Protein AF-A0A2N5K942-F1 (afdb_monomer_lite)

Foldseek 3Di:
DDWAQDQAKDWWKKFKAFPNHTDDIGIDIDGHGDDDDDDDDDDQPTQKIK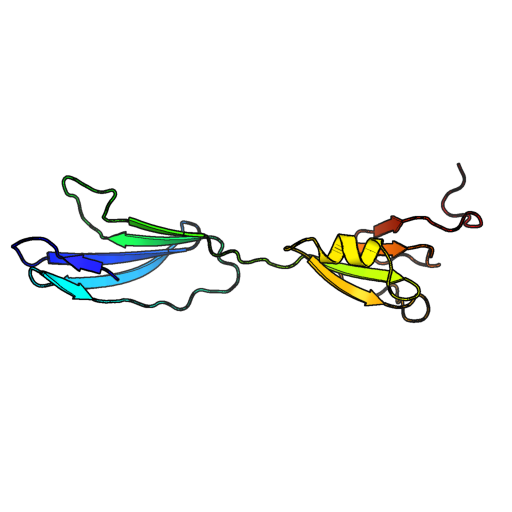IAIDDDDPCRVSRIDMDGDPSLPAFEEEEEDDDDDPVQVVQVVDPNHDYDYHYPVRDDLQDDGQEYEYECDDDPDHHPHHYHYHPHDPPDPVDDD

Radius of gyration: 25.94 Å; chains: 1; bounding box: 60×25×66 Å

Sequence (145 aa):
RVANLGTTPIARTLQLDLDGTRAATEPMRLAPGAEAEWSWPIPGGTNRAEAVLSGSDLQPTDDRAAVVLSNTARTQVVLVANGATPVERALRAQRGFAVELVSPADYQPSVTADLVVFHNYVPAQLPAAPVLLVAPPSDQTMFEV

pLDDT: mean 91.37, std 9.24, range [50.53, 98.12]

Structure (mmCIF, N/CA/C/O backbone):
data_AF-A0A2N5K942-F1
#
_entry.id   AF-A0A2N5K942-F1
#
loop_
_atom_site.group_PDB
_atom_site.id
_atom_site.type_symbol
_atom_site.label_atom_id
_atom_site.label_alt_id
_atom_site.label_comp_id
_atom_site.label_asym_id
_atom_site.label_entity_id
_atom_site.label_seq_id
_atom_site.pdbx_PDB_ins_code
_atom_site.Cartn_x
_atom_site.Cartn_y
_atom_site.Cartn_z
_atom_site.occupancy
_atom_site.B_iso_or_equiv
_atom_site.auth_seq_id
_atom_site.auth_comp_id
_atom_site.auth_asym_id
_atom_site.auth_atom_id
_atom_site.pdbx_PDB_model_num
ATOM 1 N N . ARG A 1 1 ? -14.928 -4.967 18.043 1.00 91.25 1 ARG A N 1
ATOM 2 C CA . ARG A 1 1 ? -15.835 -5.475 19.101 1.00 91.25 1 ARG A CA 1
ATOM 3 C C . ARG A 1 1 ? -15.384 -4.939 20.452 1.00 91.25 1 ARG A C 1
ATOM 5 O O . ARG A 1 1 ? -14.186 -4.939 20.696 1.00 91.25 1 ARG A O 1
ATOM 12 N N . VAL A 1 2 ? -16.317 -4.498 21.294 1.00 94.06 2 VAL A N 1
ATOM 13 C CA . VAL A 1 2 ? -16.085 -4.083 22.688 1.00 94.06 2 VAL A CA 1
ATOM 14 C C . VAL A 1 2 ? -17.039 -4.874 23.580 1.00 94.06 2 VAL A C 1
ATOM 16 O O . VAL A 1 2 ? -18.185 -5.097 23.189 1.00 94.06 2 VAL A O 1
ATOM 19 N N . ALA A 1 3 ? -16.576 -5.304 24.752 1.00 95.00 3 ALA A N 1
ATOM 20 C CA . ALA A 1 3 ? -17.371 -6.070 25.706 1.00 95.00 3 ALA A CA 1
ATOM 21 C C . ALA A 1 3 ? -17.267 -5.464 27.110 1.00 95.00 3 ALA A C 1
ATOM 23 O O . ALA A 1 3 ? -16.178 -5.110 27.554 1.00 95.00 3 ALA A O 1
ATOM 24 N N . ASN A 1 4 ? -18.395 -5.374 27.817 1.00 94.69 4 ASN A N 1
ATOM 25 C CA . ASN A 1 4 ? -18.428 -5.018 29.231 1.00 94.69 4 ASN A CA 1
ATOM 26 C C . ASN A 1 4 ? -18.439 -6.297 30.074 1.00 94.69 4 ASN A C 1
ATOM 28 O O . ASN A 1 4 ? -19.490 -6.898 30.282 1.00 94.69 4 ASN A O 1
ATOM 32 N N . LEU A 1 5 ? -17.276 -6.701 30.581 1.00 92.88 5 LEU A N 1
ATOM 33 C CA . LEU A 1 5 ? -17.135 -7.894 31.426 1.00 92.88 5 LEU A CA 1
ATOM 34 C C . LEU A 1 5 ? -17.391 -7.615 32.921 1.00 92.88 5 LEU A C 1
ATOM 36 O O . LEU A 1 5 ? -17.221 -8.502 33.755 1.00 92.88 5 LEU A O 1
ATOM 40 N N . GLY A 1 6 ? -17.780 -6.385 33.269 1.00 91.25 6 GLY A N 1
ATOM 41 C CA . GLY A 1 6 ? -18.083 -5.977 34.635 1.00 91.25 6 GLY A CA 1
ATOM 42 C C . GLY A 1 6 ? -19.504 -6.3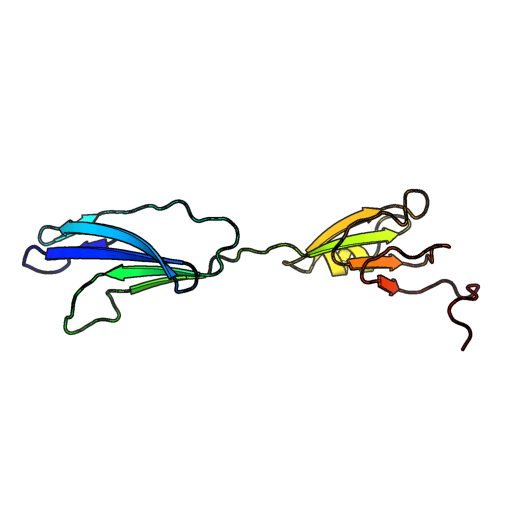25 35.083 1.00 91.25 6 GLY A C 1
ATOM 43 O O . GLY A 1 6 ? -20.330 -6.842 34.331 1.00 91.25 6 GLY A O 1
ATOM 44 N N . THR A 1 7 ? -19.803 -5.989 36.339 1.00 95.69 7 THR A N 1
ATOM 45 C CA . THR A 1 7 ? -21.117 -6.203 36.971 1.00 95.69 7 THR A CA 1
ATOM 46 C C . THR A 1 7 ? -22.019 -4.967 36.942 1.00 95.69 7 THR A C 1
ATOM 48 O O . THR A 1 7 ? -23.176 -5.042 37.354 1.00 95.69 7 THR A O 1
ATOM 51 N N . THR A 1 8 ? -21.525 -3.829 36.447 1.00 95.25 8 THR A N 1
ATOM 52 C CA . THR A 1 8 ? -22.265 -2.562 36.359 1.00 95.25 8 THR A CA 1
ATOM 53 C C . THR A 1 8 ? -22.334 -2.049 34.915 1.00 95.25 8 THR A C 1
ATOM 55 O O . THR A 1 8 ? -21.463 -2.365 34.100 1.00 95.25 8 THR A O 1
ATOM 58 N N . PRO A 1 9 ? -23.385 -1.290 34.545 1.00 95.25 9 PRO A N 1
ATOM 59 C CA . PRO A 1 9 ? -23.462 -0.676 33.226 1.00 95.25 9 PRO A CA 1
ATOM 60 C C . PRO A 1 9 ? -22.339 0.343 33.021 1.00 95.25 9 PRO A C 1
ATOM 62 O O . PRO A 1 9 ? -22.017 1.108 33.932 1.00 95.25 9 PRO A O 1
ATOM 65 N N . ILE A 1 10 ? -21.814 0.416 31.800 1.00 93.94 10 ILE A N 1
ATOM 66 C CA . ILE A 1 10 ? -20.829 1.428 31.412 1.00 93.94 10 ILE A CA 1
ATOM 67 C C . ILE A 1 10 ? -21.423 2.408 30.403 1.00 93.94 10 ILE A C 1
ATOM 69 O O . ILE A 1 10 ? -22.199 2.035 29.523 1.00 93.94 10 ILE A O 1
ATOM 73 N N . ALA A 1 11 ? -21.029 3.673 30.530 1.00 95.19 11 ALA A N 1
ATOM 74 C CA . ALA A 1 11 ? -21.224 4.714 29.529 1.00 95.19 11 ALA A CA 1
ATOM 75 C C . ALA A 1 11 ? -19.858 5.334 29.239 1.00 95.19 11 ALA A C 1
ATOM 77 O O . ALA A 1 11 ? -19.193 5.824 30.160 1.00 95.19 11 ALA A O 1
ATOM 78 N N . ARG A 1 12 ? -19.416 5.229 27.987 1.00 94.50 12 ARG A N 1
ATOM 79 C CA . ARG A 1 12 ? -18.064 5.570 27.531 1.00 94.50 12 ARG A CA 1
ATOM 80 C C . ARG A 1 12 ? -18.132 6.147 26.124 1.00 94.50 12 ARG A C 1
ATOM 82 O O . ARG A 1 12 ? -19.169 6.079 25.472 1.00 94.50 12 ARG A O 1
ATOM 89 N N . THR A 1 13 ? -17.022 6.682 25.655 1.00 96.44 13 THR A N 1
ATOM 90 C CA . THR A 1 13 ? -16.858 7.153 24.288 1.00 96.44 13 THR A CA 1
ATOM 91 C C . THR A 1 13 ? -15.804 6.299 23.604 1.00 96.44 13 THR A C 1
ATOM 93 O O . THR A 1 13 ? -14.684 6.197 24.099 1.00 96.44 13 THR A O 1
ATOM 96 N N . LEU A 1 14 ? -16.160 5.701 22.471 1.00 96.94 14 LEU A N 1
ATOM 97 C CA . LEU A 1 14 ? -15.232 5.030 21.574 1.00 96.94 14 LEU A CA 1
ATOM 98 C C . LEU A 1 14 ? -14.586 6.057 20.657 1.00 96.94 14 LEU A C 1
ATOM 100 O O . LEU A 1 14 ? -15.265 6.920 20.104 1.00 96.94 14 LEU A O 1
ATOM 104 N N . GLN A 1 15 ? -13.280 5.975 20.497 1.00 97.31 15 GLN A N 1
ATOM 105 C CA . GLN A 1 15 ? -12.493 6.916 19.719 1.00 97.31 15 GLN A CA 1
ATOM 106 C C . GLN A 1 15 ? -11.674 6.135 18.699 1.00 97.31 15 GLN A C 1
ATOM 108 O O . GLN A 1 15 ? -11.028 5.163 19.071 1.00 97.31 15 GLN A O 1
ATOM 113 N N . LEU A 1 16 ? -11.711 6.540 17.430 1.00 97.38 16 LEU A N 1
ATOM 114 C CA . LEU A 1 16 ? -10.867 5.975 16.378 1.00 97.38 16 LEU A CA 1
ATOM 115 C C . LEU A 1 16 ? -9.768 6.976 16.037 1.00 97.38 16 LEU A C 1
ATOM 117 O O . LEU A 1 16 ? -10.070 8.079 15.577 1.00 97.38 16 LEU A O 1
ATOM 121 N N . ASP A 1 17 ? -8.521 6.564 16.207 1.00 97.19 17 ASP A N 1
ATOM 122 C CA . ASP A 1 17 ? -7.334 7.295 15.788 1.00 97.19 17 ASP A CA 1
ATOM 123 C C . ASP A 1 17 ? -6.728 6.618 14.549 1.00 97.19 17 ASP A C 1
ATOM 125 O O . ASP A 1 17 ? -6.443 5.419 14.554 1.00 97.19 17 ASP A O 1
ATOM 129 N N . LEU A 1 18 ? -6.520 7.386 13.478 1.00 96.00 18 LEU A N 1
ATOM 130 C CA . LEU A 1 18 ? -5.840 6.958 12.254 1.00 96.00 18 LEU A CA 1
ATOM 131 C C . LEU A 1 18 ? -4.504 7.687 12.165 1.00 96.00 18 LEU A C 1
ATOM 133 O O . LEU A 1 18 ? -4.466 8.915 12.218 1.00 96.00 18 LEU A O 1
ATOM 137 N N . ASP A 1 19 ? -3.408 6.933 12.099 1.00 94.31 19 ASP A N 1
ATOM 138 C CA . ASP A 1 19 ? -2.037 7.462 12.099 1.00 94.31 19 ASP A CA 1
ATOM 139 C C . ASP A 1 19 ? -1.783 8.494 13.224 1.00 94.31 19 ASP A C 1
ATOM 141 O O . ASP A 1 19 ? -1.069 9.480 13.060 1.00 94.31 19 ASP A O 1
ATOM 145 N N . GLY A 1 20 ? -2.399 8.267 14.392 1.00 94.44 20 GLY A N 1
ATOM 146 C CA . GLY A 1 20 ? -2.285 9.128 15.575 1.00 94.44 20 GLY A CA 1
ATOM 147 C C . GLY A 1 20 ? -3.215 10.347 15.592 1.00 94.44 20 GLY A C 1
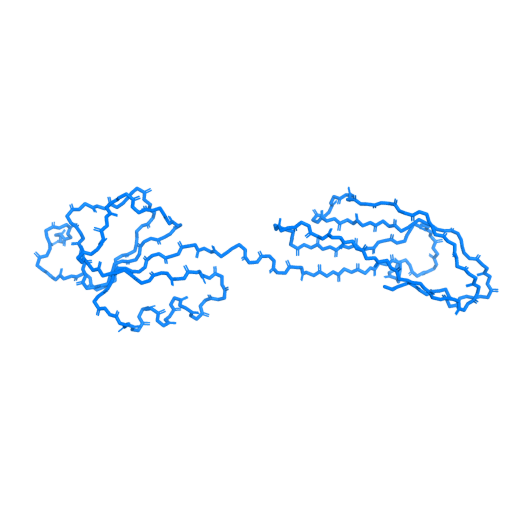ATOM 148 O O . GLY A 1 20 ? -3.181 11.111 16.553 1.00 94.44 20 GLY A O 1
ATOM 149 N N . THR A 1 21 ? -4.058 10.530 14.572 1.00 95.69 21 THR A N 1
ATOM 150 C CA . THR A 1 21 ? -5.037 11.625 14.496 1.00 95.69 21 THR A CA 1
ATOM 151 C C . THR A 1 21 ? -6.453 11.114 14.732 1.00 95.69 21 THR A C 1
ATOM 153 O O . THR A 1 21 ? -6.870 10.126 14.129 1.00 95.69 21 THR A O 1
ATOM 156 N N . ARG A 1 22 ? -7.230 11.824 15.559 1.00 96.69 22 ARG A N 1
ATOM 157 C CA . ARG A 1 22 ? -8.634 11.491 15.829 1.00 96.69 22 ARG A CA 1
ATOM 158 C C . ARG A 1 22 ? -9.482 11.587 14.563 1.00 96.69 22 ARG A C 1
ATOM 160 O O . ARG A 1 22 ? -9.713 12.682 14.060 1.00 96.69 22 ARG A O 1
ATOM 167 N N . ALA A 1 23 ? -9.995 10.451 14.102 1.00 96.62 23 ALA A N 1
ATOM 168 C CA . ALA A 1 23 ? -10.849 10.350 12.922 1.00 96.62 23 ALA A CA 1
ATOM 169 C C . ALA A 1 23 ? -12.339 10.226 13.267 1.00 96.62 23 ALA A C 1
ATOM 171 O O . ALA A 1 23 ? -13.175 10.795 12.569 1.00 96.62 23 ALA A O 1
ATOM 172 N N . ALA A 1 24 ? -12.687 9.509 14.343 1.00 96.56 24 ALA A N 1
ATOM 173 C CA . ALA A 1 24 ? -14.079 9.347 14.771 1.00 96.56 24 ALA A CA 1
ATOM 174 C C . ALA A 1 24 ? -14.225 9.305 16.295 1.00 96.56 24 ALA A C 1
ATOM 176 O O . ALA A 1 24 ? -13.281 9.020 17.035 1.00 96.56 24 ALA A O 1
ATOM 177 N N . THR A 1 25 ? -15.419 9.631 16.787 1.00 97.19 25 THR A N 1
ATOM 178 C CA . THR A 1 25 ? -15.762 9.617 18.214 1.00 97.19 25 THR A CA 1
ATOM 179 C C . THR A 1 25 ? -17.238 9.278 18.365 1.00 97.19 25 THR A C 1
ATOM 181 O O . THR A 1 25 ? -18.087 10.002 17.854 1.00 97.19 25 THR A O 1
ATOM 184 N N . GLU A 1 26 ? -17.544 8.197 19.077 1.00 96.69 26 GLU A N 1
ATOM 185 C CA . GLU A 1 26 ? -18.901 7.675 19.222 1.00 96.69 26 GLU A CA 1
ATOM 186 C C . GLU A 1 26 ? -19.239 7.377 20.687 1.00 96.69 26 GLU A C 1
ATOM 188 O O . GLU A 1 26 ? -18.526 6.614 21.343 1.00 96.69 26 GLU A O 1
ATOM 193 N N . PRO A 1 27 ? -20.320 7.953 21.241 1.00 96.25 27 PRO A N 1
ATOM 194 C CA . PRO A 1 27 ? -20.784 7.585 22.569 1.00 96.25 27 PRO A CA 1
ATOM 195 C C . PRO A 1 27 ? -21.382 6.174 22.555 1.00 96.25 27 PRO A C 1
ATOM 197 O O . PRO A 1 27 ? -22.136 5.809 21.656 1.00 96.25 27 PRO A O 1
ATOM 200 N N . MET A 1 28 ? -21.108 5.399 23.599 1.00 95.00 28 MET A N 1
ATOM 201 C CA . MET A 1 28 ? -21.634 4.052 23.784 1.00 95.00 28 MET A CA 1
ATOM 202 C C . MET A 1 28 ? -22.179 3.839 25.195 1.00 95.00 28 MET A C 1
ATOM 204 O O . MET A 1 28 ? -21.740 4.462 26.169 1.00 95.00 28 MET A O 1
ATOM 208 N N . ARG A 1 29 ? -23.114 2.896 25.312 1.00 96.25 29 ARG A N 1
ATOM 209 C CA . ARG A 1 29 ? -23.544 2.327 26.589 1.00 96.25 29 ARG A CA 1
ATOM 210 C C . ARG A 1 29 ? -23.647 0.817 26.460 1.00 96.25 29 ARG A C 1
ATOM 212 O O . ARG A 1 29 ? -24.251 0.340 25.506 1.00 96.25 29 ARG A O 1
ATOM 219 N N . LEU A 1 30 ? -23.101 0.089 27.429 1.00 96.69 30 LEU A N 1
ATOM 220 C CA . LEU A 1 30 ? -23.184 -1.369 27.490 1.00 96.69 30 LEU A CA 1
ATOM 221 C C . LEU A 1 30 ? -23.676 -1.807 28.868 1.00 96.69 30 LEU A C 1
ATOM 223 O O . LEU A 1 30 ? -23.161 -1.368 29.899 1.00 96.69 30 LEU A O 1
ATOM 227 N N . ALA A 1 31 ? -24.676 -2.685 28.878 1.00 98.06 31 ALA A N 1
ATOM 228 C CA . ALA A 1 31 ? -25.111 -3.376 30.086 1.00 98.06 31 ALA A CA 1
ATOM 229 C C . ALA A 1 31 ? -24.002 -4.323 30.603 1.00 98.06 31 ALA A C 1
ATOM 231 O O . ALA A 1 31 ? -23.081 -4.643 29.845 1.00 98.06 31 ALA A O 1
ATOM 232 N N . PRO A 1 32 ? -24.062 -4.773 31.869 1.00 97.12 32 PRO A N 1
ATOM 233 C CA . PRO A 1 32 ? -23.176 -5.823 32.374 1.00 97.12 32 PRO A CA 1
ATOM 234 C C . PRO A 1 32 ? -23.237 -7.073 31.488 1.00 97.12 32 PRO A C 1
ATOM 236 O O . PRO A 1 32 ? -24.329 -7.516 31.131 1.00 97.12 32 PRO A O 1
ATOM 239 N N . GLY A 1 33 ? -22.085 -7.634 31.124 1.00 96.88 33 GLY A N 1
ATOM 240 C CA . GLY A 1 33 ? -21.974 -8.832 30.285 1.00 96.88 33 GLY A CA 1
ATOM 241 C C . GLY A 1 33 ? -22.309 -8.637 28.800 1.00 96.88 33 GLY A C 1
ATOM 242 O O . GLY A 1 33 ? -22.274 -9.608 28.049 1.00 96.88 33 GLY A O 1
ATOM 243 N N . ALA A 1 34 ? -22.647 -7.421 28.361 1.00 97.81 34 ALA A N 1
ATOM 244 C CA . ALA A 1 34 ? -23.005 -7.154 26.971 1.00 97.81 34 ALA A CA 1
ATOM 245 C C . ALA A 1 34 ? -21.776 -6.895 26.087 1.00 97.81 34 ALA A C 1
ATOM 247 O O . ALA A 1 34 ? -20.769 -6.339 26.532 1.00 97.81 34 ALA A O 1
ATOM 248 N N . GLU A 1 35 ? -21.907 -7.215 24.801 1.00 97.31 35 GLU A N 1
ATOM 249 C CA . GLU A 1 35 ? -20.941 -6.883 23.756 1.00 97.31 35 GLU A CA 1
ATOM 250 C C . GLU A 1 35 ? -21.610 -6.149 22.592 1.00 97.31 35 GLU A C 1
ATOM 252 O O . GLU A 1 35 ? -22.802 -6.315 22.332 1.00 97.31 35 GLU A O 1
ATOM 257 N N . ALA A 1 36 ? -20.833 -5.322 21.897 1.00 96.38 36 ALA A N 1
ATOM 258 C CA . ALA A 1 36 ? -21.259 -4.648 20.678 1.00 96.38 36 ALA A CA 1
ATOM 259 C C . ALA A 1 36 ? -20.087 -4.449 19.709 1.00 96.38 36 ALA A C 1
ATOM 261 O O . ALA A 1 36 ? -18.904 -4.549 20.068 1.00 96.38 36 ALA A O 1
ATOM 262 N N . GLU A 1 37 ? -20.418 -4.164 18.454 1.00 96.19 37 GLU A N 1
ATOM 263 C CA . GLU A 1 37 ? -19.456 -3.966 17.380 1.00 96.19 37 GLU A CA 1
ATOM 264 C C . GLU A 1 37 ? -19.648 -2.615 16.694 1.00 96.19 37 GLU A C 1
ATOM 266 O O . GLU A 1 37 ? -20.765 -2.141 16.513 1.00 96.19 37 GLU A O 1
ATOM 271 N N . TRP A 1 38 ? -18.516 -2.024 16.319 1.00 95.19 38 TRP A N 1
ATOM 272 C CA . TRP A 1 38 ? -18.411 -0.798 15.546 1.00 95.19 38 TRP A CA 1
ATOM 273 C C . TRP A 1 38 ? -17.551 -1.079 14.325 1.00 95.19 38 TRP A C 1
ATOM 275 O O . TRP A 1 38 ? -16.564 -1.817 14.411 1.00 95.19 38 TRP A O 1
ATOM 285 N N . SER A 1 39 ? -17.919 -0.479 13.200 1.00 94.19 39 SER A N 1
ATOM 286 C CA . SER A 1 39 ? -17.188 -0.596 11.944 1.00 94.19 39 SER A CA 1
ATOM 287 C C . SER A 1 39 ? -17.049 0.782 11.319 1.00 94.19 39 SER A C 1
ATOM 289 O O . SER A 1 39 ? -18.038 1.494 11.161 1.00 94.19 39 SER A O 1
ATOM 291 N N . TRP A 1 40 ? -15.826 1.132 10.926 1.00 93.00 40 TRP A N 1
ATOM 292 C CA . TRP A 1 40 ? -15.540 2.377 10.222 1.00 93.00 40 TRP A CA 1
ATOM 293 C C . TRP A 1 40 ? -14.905 2.086 8.867 1.00 93.00 40 TRP A C 1
ATOM 295 O O . TRP A 1 40 ? -14.055 1.195 8.775 1.00 93.00 40 TRP A O 1
ATOM 305 N N . PRO A 1 41 ? -15.269 2.838 7.815 1.00 91.12 41 PRO A N 1
ATOM 306 C CA . PRO A 1 41 ? -14.483 2.844 6.596 1.00 91.12 41 PRO A CA 1
ATOM 307 C C . PRO A 1 41 ? -13.113 3.460 6.893 1.00 91.12 41 PRO A C 1
ATOM 309 O O . PRO A 1 41 ? -13.017 4.516 7.518 1.00 91.12 41 PRO A O 1
ATOM 312 N N . ILE A 1 42 ? -12.054 2.804 6.427 1.00 90.50 42 ILE A N 1
ATOM 313 C CA . ILE A 1 42 ? -10.688 3.296 6.581 1.00 90.50 42 ILE A CA 1
ATOM 314 C C . ILE A 1 42 ? -10.219 3.878 5.244 1.00 90.50 42 ILE A C 1
ATOM 316 O O . ILE A 1 42 ? -10.265 3.165 4.236 1.00 90.50 42 ILE A O 1
ATOM 320 N N . PRO A 1 43 ? -9.772 5.145 5.200 1.00 87.06 43 PRO A N 1
ATOM 321 C CA . PRO A 1 43 ? -9.183 5.721 4.000 1.00 87.06 43 PRO A CA 1
ATOM 322 C C . PRO A 1 43 ? -7.974 4.911 3.513 1.00 87.06 43 PRO A C 1
ATOM 324 O O . PRO A 1 43 ? -7.134 4.474 4.302 1.00 87.06 43 PRO A O 1
ATOM 327 N N . GLY A 1 44 ? -7.845 4.752 2.193 1.00 82.44 44 GLY A N 1
ATOM 328 C CA . GLY A 1 44 ? -6.580 4.307 1.605 1.00 82.44 44 GLY A CA 1
ATOM 329 C C . GLY A 1 44 ? -5.474 5.302 1.964 1.00 82.44 44 GLY A C 1
ATOM 330 O O . GLY A 1 44 ? -5.726 6.503 2.030 1.00 82.44 44 GLY A O 1
ATOM 331 N N . GLY A 1 45 ? -4.261 4.822 2.224 1.00 80.19 45 GLY A N 1
ATOM 332 C CA . GLY A 1 45 ? -3.188 5.665 2.775 1.00 80.19 45 GLY A CA 1
ATOM 333 C C . GLY A 1 45 ? -2.844 5.365 4.231 1.00 80.19 45 GLY A C 1
ATOM 334 O O . GLY A 1 45 ? -1.685 5.507 4.607 1.00 80.19 45 GLY A O 1
ATOM 335 N N . THR A 1 46 ? -3.821 4.933 5.035 1.00 88.69 46 THR A N 1
ATOM 336 C CA . THR A 1 46 ? -3.639 4.778 6.483 1.00 88.69 46 THR A CA 1
ATOM 337 C C . THR A 1 46 ? -2.717 3.613 6.828 1.00 88.69 46 THR A C 1
ATOM 339 O O . THR A 1 46 ? -2.933 2.494 6.366 1.00 88.69 46 THR A O 1
ATOM 342 N N . ASN A 1 47 ? -1.722 3.857 7.684 1.00 88.94 47 ASN A N 1
ATOM 343 C CA . ASN A 1 47 ? -0.747 2.841 8.095 1.00 88.94 47 ASN A CA 1
ATOM 344 C C . ASN A 1 47 ? -1.117 2.167 9.420 1.00 88.94 47 ASN A C 1
ATOM 346 O O . ASN A 1 47 ? -0.770 1.010 9.668 1.00 88.94 47 ASN A O 1
ATOM 350 N N . ARG A 1 48 ? -1.820 2.880 10.301 1.00 93.31 48 ARG A N 1
ATOM 351 C CA . ARG A 1 48 ? -2.229 2.380 11.613 1.00 93.31 48 ARG A CA 1
ATOM 352 C C . ARG A 1 48 ? -3.606 2.905 11.991 1.00 93.31 48 ARG A C 1
ATOM 354 O O . ARG A 1 48 ? -3.864 4.100 11.894 1.00 93.31 48 ARG A O 1
ATOM 361 N N . ALA A 1 49 ? -4.453 2.017 12.497 1.00 95.50 49 ALA A N 1
ATOM 362 C CA . ALA A 1 49 ? -5.710 2.374 13.146 1.00 95.50 49 ALA A CA 1
ATOM 363 C C . ALA A 1 49 ? -5.685 1.913 14.606 1.00 95.50 49 ALA A C 1
ATOM 365 O O . ALA A 1 49 ? -5.222 0.810 14.900 1.00 95.50 49 ALA A O 1
ATOM 366 N N . GLU A 1 50 ? -6.177 2.746 15.516 1.00 96.88 50 GLU A N 1
ATOM 367 C CA . GLU A 1 50 ? -6.321 2.442 16.941 1.00 96.88 50 GLU A CA 1
ATOM 368 C C . GLU A 1 50 ? -7.714 2.851 17.418 1.00 96.88 50 GLU A C 1
ATOM 370 O O . GLU A 1 50 ? -8.162 3.966 17.172 1.00 96.88 50 GLU A O 1
ATOM 375 N N . ALA A 1 51 ? -8.400 1.938 18.096 1.00 96.38 51 ALA A N 1
ATOM 376 C CA . ALA A 1 51 ? -9.620 2.215 18.831 1.00 96.38 51 ALA A CA 1
ATOM 377 C C . ALA A 1 51 ? -9.281 2.389 20.317 1.00 96.38 51 ALA A C 1
ATOM 379 O O . ALA A 1 51 ? -8.570 1.560 20.888 1.00 96.38 51 ALA A O 1
ATOM 380 N N . VAL A 1 52 ? -9.803 3.451 20.931 1.00 95.94 52 VAL A N 1
ATOM 381 C CA . VAL A 1 52 ? -9.574 3.812 22.335 1.00 95.94 52 VAL A CA 1
ATOM 382 C C . VAL A 1 52 ? -10.910 4.044 23.034 1.00 95.94 52 VAL A C 1
ATOM 384 O O . VAL A 1 52 ? -11.767 4.772 22.529 1.00 95.94 52 VAL A O 1
ATOM 387 N N . LEU A 1 53 ? -11.092 3.454 24.210 1.00 95.12 53 LEU A N 1
ATOM 388 C CA . LEU A 1 53 ? -12.190 3.773 25.114 1.00 95.12 53 LEU A CA 1
ATOM 389 C C . LEU A 1 53 ? -11.794 4.948 26.013 1.00 95.12 53 LEU A C 1
ATOM 391 O O . LEU A 1 53 ? -10.719 4.984 26.604 1.00 95.12 53 LEU A O 1
ATOM 395 N N . SER A 1 54 ? -12.665 5.950 26.116 1.00 91.88 54 SER A N 1
ATOM 396 C CA . SER A 1 54 ? -12.472 7.058 27.054 1.00 91.88 54 SER A CA 1
ATOM 397 C C . SER A 1 54 ? -12.629 6.574 28.491 1.00 91.88 54 SER A C 1
ATOM 399 O O . SER A 1 54 ? -13.574 5.845 28.754 1.00 91.88 54 SER A O 1
ATOM 401 N N . GLY A 1 55 ? -11.879 7.107 29.445 1.00 86.44 55 GLY A N 1
ATOM 402 C CA . GLY A 1 55 ? -12.078 6.803 30.861 1.00 86.44 55 GLY A CA 1
ATOM 403 C C . GLY A 1 55 ? -10.754 6.545 31.555 1.00 86.44 55 GLY A C 1
ATOM 404 O O . GLY A 1 55 ? -9.693 6.806 30.999 1.00 86.44 55 GLY A O 1
ATOM 405 N N . SER A 1 56 ? -10.838 6.089 32.797 1.00 80.50 56 SER A N 1
ATOM 406 C CA . SER A 1 56 ? -9.687 5.611 33.550 1.00 80.50 56 SER A CA 1
ATOM 407 C C . SER A 1 56 ? -10.169 4.523 34.489 1.00 80.50 56 SER A C 1
ATOM 409 O O . SER A 1 56 ? -11.137 4.724 35.228 1.00 80.50 56 SER A O 1
ATOM 411 N N . ASP A 1 57 ? -9.472 3.400 34.482 1.00 83.19 57 ASP A N 1
ATOM 412 C CA . ASP A 1 57 ? -9.631 2.340 35.462 1.00 83.19 57 ASP A CA 1
ATOM 413 C C . ASP A 1 57 ? -8.265 1.742 35.840 1.00 83.19 57 ASP A C 1
ATOM 415 O O . ASP A 1 57 ? -7.223 2.378 35.661 1.00 83.19 57 ASP A O 1
ATOM 419 N N . LEU A 1 58 ? -8.280 0.558 36.455 1.00 85.75 58 LEU A N 1
ATOM 420 C CA . LEU A 1 58 ? -7.078 -0.124 36.928 1.00 85.75 58 LEU A CA 1
ATOM 421 C C . LEU A 1 58 ? -6.272 -0.795 35.803 1.00 85.75 58 LEU A C 1
ATOM 423 O O . LEU A 1 58 ? -5.133 -1.189 36.054 1.00 85.75 58 LEU A O 1
ATOM 427 N N . GLN A 1 59 ? -6.831 -0.954 34.600 1.00 87.44 59 GLN A N 1
ATOM 428 C CA . GLN A 1 59 ? -6.220 -1.679 33.484 1.00 87.44 59 GLN A CA 1
ATOM 429 C C . GLN A 1 59 ? -6.319 -0.915 32.151 1.00 87.44 59 GLN A C 1
ATOM 431 O O . GLN A 1 59 ? -6.691 -1.503 31.149 1.00 87.44 59 GLN A O 1
ATOM 436 N N . PRO A 1 60 ? -5.812 0.327 32.049 1.00 86.88 60 PRO A N 1
ATOM 437 C CA . PRO A 1 60 ? -5.974 1.189 30.863 1.00 86.88 60 PRO A CA 1
ATOM 438 C C . PRO A 1 60 ? -5.402 0.632 29.539 1.00 86.88 60 PRO A C 1
ATOM 440 O O . PRO A 1 60 ? -5.530 1.257 28.485 1.00 86.88 60 PRO A O 1
ATOM 443 N N . THR A 1 61 ? -4.701 -0.502 29.578 1.00 88.75 61 THR A N 1
ATOM 444 C CA . THR A 1 61 ? -4.202 -1.211 28.396 1.00 88.75 61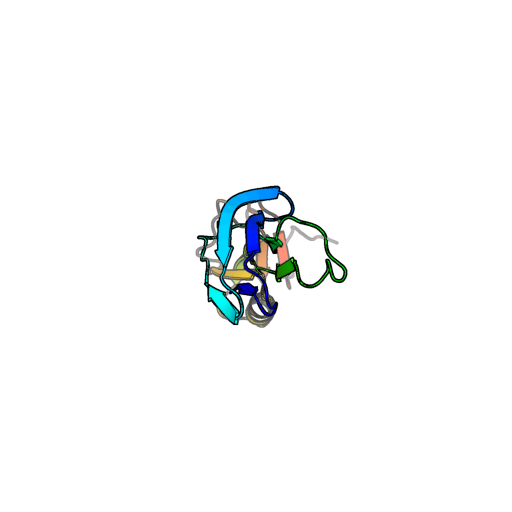 THR A CA 1
ATOM 445 C C . THR A 1 61 ? -5.308 -1.994 27.679 1.00 88.75 61 THR A C 1
ATOM 447 O O . THR A 1 61 ? -5.187 -2.206 26.475 1.00 88.75 61 THR A O 1
ATOM 450 N N . ASP A 1 62 ? -6.366 -2.430 28.376 1.00 90.38 62 ASP A N 1
ATOM 451 C CA . ASP A 1 62 ? -7.501 -3.137 27.758 1.00 90.38 62 ASP A CA 1
ATOM 452 C C . ASP A 1 62 ? -8.484 -2.188 27.042 1.00 90.38 62 ASP A C 1
ATOM 454 O O . ASP A 1 62 ? -9.189 -2.597 26.120 1.00 90.38 62 ASP A O 1
ATOM 458 N N . ASP A 1 63 ? -8.426 -0.898 27.371 1.00 93.44 63 ASP A N 1
ATOM 459 C CA . ASP A 1 63 ? -9.159 0.189 26.721 1.00 93.44 63 ASP A CA 1
ATOM 460 C C . ASP A 1 63 ? -8.639 0.533 25.313 1.00 93.44 63 ASP A C 1
ATOM 462 O O . ASP A 1 63 ? -9.135 1.466 24.674 1.00 93.44 63 ASP A O 1
ATOM 466 N N . ARG A 1 64 ? -7.622 -0.179 24.809 1.00 94.56 64 ARG A N 1
ATOM 467 C CA . ARG A 1 64 ? -6.959 0.116 23.532 1.00 94.56 64 ARG A CA 1
ATOM 468 C C . ARG A 1 64 ? -6.819 -1.117 22.653 1.00 94.56 64 ARG A C 1
ATOM 470 O O . ARG A 1 64 ? -6.341 -2.162 23.081 1.00 94.56 64 ARG A O 1
ATOM 477 N N . ALA A 1 65 ? -7.132 -0.961 21.371 1.00 95.06 65 ALA A N 1
ATOM 478 C CA . ALA A 1 65 ? -6.888 -1.976 20.352 1.00 95.06 65 ALA A CA 1
ATOM 479 C C . ALA A 1 65 ? -6.347 -1.324 19.079 1.00 95.06 65 ALA A C 1
ATOM 481 O O . ALA A 1 65 ? -6.970 -0.413 18.543 1.00 95.06 65 ALA A O 1
ATOM 482 N N . ALA A 1 66 ? -5.209 -1.797 18.567 1.00 94.12 66 ALA A N 1
ATOM 483 C CA . ALA A 1 66 ? -4.582 -1.238 17.372 1.00 94.12 66 ALA A CA 1
ATOM 484 C C . ALA A 1 66 ? -4.281 -2.303 16.316 1.00 94.12 66 ALA A C 1
ATOM 486 O O . ALA A 1 66 ? -3.979 -3.452 16.633 1.00 94.12 66 ALA A O 1
ATOM 487 N N . VAL A 1 67 ? -4.309 -1.886 15.052 1.00 92.94 67 VAL A N 1
ATOM 488 C CA . VAL A 1 67 ? -3.933 -2.694 13.893 1.00 92.94 67 VAL A CA 1
ATOM 489 C C . VAL A 1 67 ? -3.026 -1.886 12.971 1.00 92.94 67 VAL A C 1
ATOM 491 O O . VAL A 1 67 ? -3.252 -0.699 12.727 1.00 92.94 67 VAL A O 1
ATOM 494 N N . VAL A 1 68 ? -1.984 -2.538 12.453 1.00 90.62 68 VAL A N 1
ATOM 495 C CA . VAL A 1 68 ? -1.171 -1.993 11.363 1.00 90.62 68 VAL A CA 1
ATOM 496 C C . VAL A 1 68 ? -1.859 -2.358 10.060 1.00 90.62 68 VAL A C 1
ATOM 498 O O . VAL A 1 68 ? -1.962 -3.527 9.687 1.00 90.62 68 VAL A O 1
ATOM 501 N N . LEU A 1 69 ? -2.350 -1.337 9.380 1.00 85.06 69 LEU A N 1
ATOM 502 C CA . LEU A 1 69 ? -2.963 -1.443 8.076 1.00 85.06 69 LEU A CA 1
ATOM 503 C C . LEU A 1 69 ? -1.809 -1.305 7.099 1.00 85.06 69 LEU A C 1
ATOM 505 O O . LEU A 1 69 ? -1.267 -0.223 6.922 1.00 85.06 69 LEU A O 1
ATOM 509 N N . SER A 1 70 ? -1.335 -2.412 6.535 1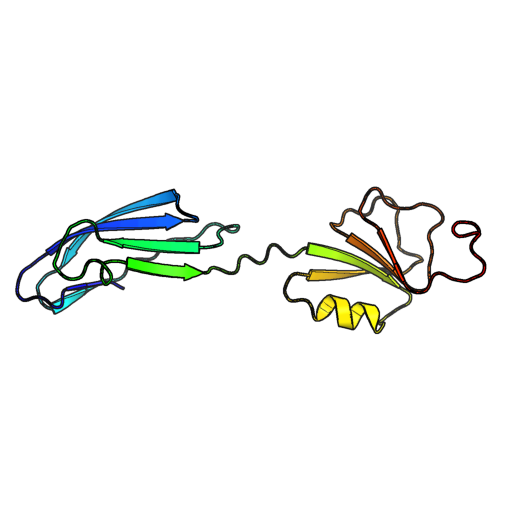.00 66.62 70 SER A N 1
ATOM 510 C CA . SER A 1 70 ? -0.287 -2.353 5.516 1.00 66.62 70 SER A CA 1
ATOM 511 C C . SER A 1 70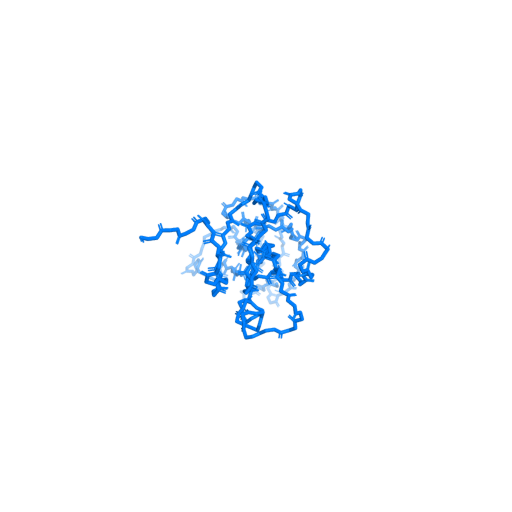 ? -0.852 -1.713 4.247 1.00 66.62 70 SER A C 1
ATOM 513 O O . SER A 1 70 ? -1.135 -2.409 3.273 1.00 66.62 70 SER A O 1
ATOM 515 N N . ASN A 1 71 ? -1.029 -0.392 4.244 1.00 60.34 71 ASN A N 1
ATOM 516 C CA . ASN A 1 71 ? -1.273 0.365 3.038 1.00 60.34 71 ASN A CA 1
ATOM 517 C C . ASN A 1 71 ? 0.034 0.374 2.249 1.00 60.34 71 ASN A C 1
ATOM 519 O O . ASN A 1 71 ? 0.881 1.253 2.368 1.00 60.34 71 ASN A O 1
ATOM 523 N N . THR A 1 72 ? 0.229 -0.687 1.477 1.00 58.34 72 THR A N 1
ATOM 524 C CA . THR A 1 72 ? 1.326 -0.785 0.526 1.00 58.34 72 THR A CA 1
ATOM 525 C C . THR A 1 72 ? 0.954 0.124 -0.634 1.00 58.34 72 THR A C 1
ATOM 527 O O . THR A 1 72 ? 0.436 -0.339 -1.648 1.00 58.34 72 THR A O 1
ATOM 530 N N . ALA A 1 73 ? 1.173 1.434 -0.483 1.00 61.56 73 ALA A N 1
ATOM 531 C CA . ALA A 1 73 ? 1.390 2.275 -1.649 1.00 61.56 73 ALA A CA 1
ATOM 532 C C . ALA A 1 73 ? 2.521 1.593 -2.422 1.00 61.56 73 ALA A C 1
ATOM 534 O O . ALA A 1 73 ? 3.655 1.521 -1.947 1.00 61.56 73 ALA A O 1
ATOM 535 N N . ARG A 1 74 ? 2.164 0.923 -3.520 1.00 78.75 74 ARG A N 1
ATOM 536 C CA . ARG A 1 74 ? 3.131 0.131 -4.265 1.00 78.75 74 ARG A CA 1
ATOM 537 C C . ARG A 1 74 ? 3.963 1.089 -5.093 1.00 78.75 74 ARG A C 1
ATOM 539 O O . ARG A 1 74 ? 3.389 1.839 -5.880 1.00 78.75 74 ARG A O 1
ATOM 546 N N . THR A 1 75 ? 5.279 1.029 -4.938 1.00 91.00 75 THR A N 1
ATOM 547 C CA . THR A 1 75 ? 6.224 1.696 -5.833 1.00 91.00 75 THR A CA 1
ATOM 548 C C . THR A 1 75 ? 5.964 1.196 -7.250 1.00 91.00 75 THR A C 1
ATOM 550 O O . THR A 1 75 ? 6.042 -0.012 -7.501 1.00 91.00 75 THR A O 1
ATOM 553 N N . GLN A 1 76 ? 5.608 2.105 -8.152 1.00 95.69 76 GLN A N 1
ATOM 554 C CA . GLN A 1 76 ? 5.395 1.799 -9.561 1.00 95.69 76 GLN A CA 1
ATOM 555 C C . GLN A 1 76 ? 6.755 1.639 -10.231 1.00 95.69 76 GLN A C 1
ATOM 557 O O . GLN A 1 76 ? 7.535 2.588 -10.312 1.00 95.69 76 GLN A O 1
ATOM 562 N N . VAL A 1 77 ? 7.050 0.426 -10.687 1.00 97.31 77 VAL A N 1
ATOM 563 C CA . VAL A 1 77 ? 8.313 0.081 -11.335 1.00 97.31 77 VAL A CA 1
ATOM 564 C C . VAL A 1 77 ? 8.031 -0.333 -12.768 1.00 97.31 77 VAL A C 1
ATOM 566 O O . VAL A 1 77 ? 7.336 -1.319 -13.004 1.00 97.31 77 VAL A O 1
ATOM 569 N N . VAL A 1 78 ? 8.624 0.374 -13.724 1.00 98.06 78 VAL A N 1
ATOM 570 C CA . VAL A 1 78 ? 8.625 -0.050 -15.126 1.00 98.06 78 VAL A CA 1
ATOM 571 C C . VAL A 1 78 ? 9.937 -0.762 -15.406 1.00 98.06 78 VAL A C 1
ATOM 573 O O . VAL A 1 78 ? 11.007 -0.173 -15.285 1.00 98.06 78 VAL A O 1
ATOM 576 N N . LEU A 1 79 ? 9.865 -2.038 -15.772 1.00 98.06 79 LEU A N 1
ATOM 577 C CA . LEU A 1 79 ? 11.000 -2.804 -16.266 1.00 98.06 79 LEU A CA 1
ATOM 578 C C . LEU A 1 79 ? 10.957 -2.828 -17.792 1.00 98.06 79 LEU A C 1
ATOM 580 O O . LEU A 1 79 ? 10.041 -3.397 -18.378 1.00 98.06 79 LEU A O 1
ATOM 584 N N . VAL A 1 80 ? 11.983 -2.274 -18.427 1.00 98.00 80 VAL A N 1
ATOM 585 C CA . VAL A 1 80 ? 12.186 -2.340 -19.872 1.00 98.00 80 VAL A CA 1
ATOM 586 C C . VAL A 1 80 ? 13.123 -3.502 -20.193 1.00 98.00 80 VAL A C 1
ATOM 588 O O . VAL A 1 80 ? 14.322 -3.447 -19.895 1.00 98.00 80 VAL A O 1
ATOM 591 N N . ALA A 1 81 ? 12.578 -4.574 -20.770 1.00 96.81 81 ALA A N 1
ATOM 592 C CA . ALA A 1 81 ? 13.332 -5.781 -21.104 1.00 96.81 81 ALA A CA 1
ATOM 593 C C . ALA A 1 81 ? 12.687 -6.588 -22.243 1.00 96.81 81 ALA A C 1
ATOM 595 O O . ALA A 1 81 ? 11.473 -6.569 -22.444 1.00 96.81 81 ALA A O 1
ATOM 596 N N . ASN A 1 82 ? 13.505 -7.354 -22.972 1.00 91.38 82 ASN A N 1
ATOM 597 C CA . ASN A 1 82 ? 13.032 -8.304 -23.983 1.00 91.38 82 ASN A CA 1
ATOM 598 C C . ASN A 1 82 ? 12.466 -9.570 -23.319 1.00 91.38 82 ASN A C 1
ATOM 600 O O . ASN A 1 82 ? 13.147 -10.589 -23.209 1.00 91.38 82 ASN A O 1
ATOM 604 N N . GLY A 1 83 ? 11.212 -9.496 -22.875 1.00 87.94 83 GLY A N 1
ATOM 605 C CA . GLY A 1 83 ? 10.504 -10.612 -22.250 1.00 87.94 83 GLY A CA 1
ATOM 606 C C . GLY A 1 83 ? 10.878 -10.831 -20.783 1.00 87.94 83 GLY A C 1
ATOM 607 O O . GLY A 1 83 ? 11.445 -9.955 -20.130 1.00 87.94 83 GLY A O 1
ATOM 608 N N . ALA A 1 84 ? 10.515 -12.001 -20.253 1.00 88.31 84 ALA A N 1
ATOM 609 C CA . ALA A 1 84 ? 10.645 -12.279 -18.829 1.00 88.31 84 ALA A CA 1
ATOM 610 C C . ALA A 1 84 ? 12.096 -12.527 -18.397 1.00 88.31 84 ALA A C 1
ATOM 612 O O . ALA A 1 84 ? 12.829 -13.278 -19.042 1.00 88.31 84 ALA A O 1
ATOM 613 N N . THR A 1 85 ? 12.514 -11.935 -17.273 1.00 93.00 85 THR A N 1
ATOM 614 C CA . THR A 1 85 ? 13.921 -11.964 -16.826 1.00 93.00 85 THR A CA 1
ATOM 615 C C . THR A 1 85 ? 14.080 -12.324 -15.343 1.00 93.00 85 THR A C 1
ATOM 617 O O . THR A 1 85 ? 13.139 -12.210 -14.551 1.00 93.00 85 THR A O 1
ATOM 620 N N . PRO A 1 86 ? 15.281 -12.744 -14.893 1.00 94.81 86 PRO A N 1
ATOM 621 C CA . PRO A 1 86 ? 15.579 -12.851 -13.465 1.00 94.81 86 PRO A CA 1
ATOM 622 C C . PRO A 1 86 ? 15.368 -11.538 -12.697 1.00 94.81 86 PRO A C 1
ATOM 624 O O . PRO A 1 86 ? 14.917 -11.587 -11.554 1.00 94.81 86 PRO A O 1
ATOM 627 N N . VAL A 1 87 ? 15.629 -10.388 -13.330 1.00 95.00 87 VAL A N 1
ATOM 628 C CA . VAL A 1 87 ? 15.398 -9.055 -12.748 1.00 95.00 87 VAL A CA 1
ATOM 629 C C . VAL A 1 87 ? 13.912 -8.831 -12.490 1.00 95.00 87 VAL A C 1
ATOM 631 O O . VAL A 1 87 ? 13.539 -8.440 -11.389 1.00 95.00 87 VAL A O 1
ATOM 634 N N . GLU A 1 88 ? 13.049 -9.164 -13.451 1.00 96.19 88 GLU A N 1
ATOM 635 C CA . GLU A 1 88 ? 11.595 -9.083 -13.276 1.00 96.19 88 GLU A CA 1
ATOM 636 C C . GLU A 1 88 ? 11.123 -9.908 -12.075 1.00 96.19 88 GLU A C 1
ATOM 638 O O . GLU A 1 88 ? 10.369 -9.417 -11.235 1.00 96.19 88 GLU A O 1
ATOM 643 N N . ARG A 1 89 ? 11.603 -11.154 -11.959 1.00 95.31 89 ARG A N 1
ATOM 644 C CA . ARG A 1 89 ? 11.266 -12.031 -10.828 1.00 95.31 89 ARG A CA 1
ATOM 645 C C . ARG A 1 89 ? 11.727 -11.440 -9.496 1.00 95.31 89 ARG A C 1
ATOM 647 O O . ARG A 1 89 ? 10.973 -11.487 -8.528 1.00 95.31 89 ARG A O 1
ATOM 654 N N . ALA A 1 90 ? 12.933 -10.873 -9.445 1.00 95.44 90 ALA A N 1
ATOM 655 C CA . ALA A 1 90 ? 13.467 -10.239 -8.241 1.00 95.44 90 ALA A CA 1
ATOM 656 C C . ALA A 1 90 ? 12.657 -8.996 -7.831 1.00 95.44 90 ALA A C 1
ATOM 658 O O . ALA A 1 90 ? 12.342 -8.836 -6.650 1.00 95.44 90 ALA A O 1
ATOM 659 N N . LEU A 1 91 ? 12.269 -8.158 -8.800 1.00 95.44 91 LEU A N 1
ATOM 660 C CA . LEU A 1 91 ? 11.419 -6.987 -8.571 1.00 95.44 91 LEU A CA 1
ATOM 661 C C . LEU A 1 91 ? 10.027 -7.404 -8.081 1.00 95.44 91 LEU A C 1
ATOM 663 O O . LEU A 1 91 ? 9.538 -6.869 -7.090 1.00 95.44 91 LEU A O 1
ATOM 667 N N . ARG A 1 92 ? 9.409 -8.411 -8.710 1.00 94.56 92 ARG A N 1
ATOM 668 C CA . ARG A 1 92 ? 8.082 -8.921 -8.323 1.00 94.56 92 ARG A CA 1
ATOM 669 C C . ARG A 1 92 ? 8.062 -9.638 -6.973 1.00 94.56 92 ARG A C 1
ATOM 671 O O . ARG A 1 92 ? 7.005 -9.724 -6.354 1.00 94.56 92 ARG A O 1
ATOM 678 N N . ALA A 1 93 ? 9.203 -10.131 -6.493 1.00 93.75 93 ALA A N 1
ATOM 679 C CA . ALA A 1 93 ? 9.314 -10.692 -5.148 1.00 93.75 93 ALA A CA 1
ATOM 680 C C . ALA A 1 93 ? 9.191 -9.623 -4.042 1.00 93.75 93 ALA A C 1
ATOM 682 O O . ALA A 1 93 ? 8.899 -9.963 -2.892 1.00 93.75 93 ALA A O 1
ATOM 683 N N . GLN A 1 94 ? 9.380 -8.337 -4.367 1.00 91.62 94 GLN A N 1
ATOM 684 C CA . GLN A 1 94 ? 9.216 -7.249 -3.407 1.00 91.62 94 GLN A CA 1
ATOM 685 C C . GLN A 1 94 ? 7.732 -6.947 -3.194 1.00 91.62 94 GLN A C 1
ATOM 687 O O . GLN A 1 94 ? 7.032 -6.487 -4.093 1.00 91.62 94 GLN A O 1
ATOM 692 N N . ARG A 1 95 ? 7.246 -7.149 -1.963 1.00 80.88 95 ARG A N 1
ATOM 693 C CA . ARG A 1 95 ? 5.830 -6.934 -1.605 1.00 80.88 95 ARG A CA 1
ATOM 694 C C . ARG A 1 95 ? 5.343 -5.498 -1.842 1.00 80.88 95 ARG A C 1
ATOM 696 O O . ARG A 1 95 ? 4.144 -5.291 -1.997 1.00 80.88 95 ARG A O 1
ATOM 703 N N . GLY A 1 96 ? 6.261 -4.532 -1.863 1.00 86.25 96 GLY A N 1
ATOM 704 C CA . GLY A 1 96 ? 5.969 -3.118 -2.080 1.00 86.25 96 GLY A CA 1
ATOM 705 C C . GLY A 1 96 ? 6.010 -2.663 -3.537 1.00 86.25 96 GLY A C 1
ATOM 706 O O . GLY A 1 96 ? 5.788 -1.484 -3.765 1.00 86.25 96 GLY A O 1
ATOM 707 N N . PHE A 1 97 ? 6.305 -3.524 -4.517 1.00 92.81 97 PHE A N 1
ATOM 708 C CA . PHE A 1 97 ? 6.437 -3.102 -5.917 1.00 92.81 97 PHE A CA 1
ATOM 709 C C . PHE A 1 97 ? 5.218 -3.505 -6.757 1.00 92.81 97 PHE A C 1
ATOM 711 O O . PHE A 1 97 ? 4.634 -4.583 -6.600 1.00 92.81 97 PHE A O 1
ATOM 718 N N . ALA A 1 98 ? 4.834 -2.621 -7.672 1.00 93.81 98 ALA A N 1
ATOM 719 C CA . ALA A 1 98 ? 3.949 -2.906 -8.791 1.00 93.81 98 ALA A CA 1
ATOM 720 C C . ALA A 1 98 ? 4.803 -2.841 -10.060 1.00 93.81 98 ALA A C 1
ATOM 722 O O . ALA A 1 98 ? 5.280 -1.771 -10.419 1.00 93.81 98 ALA A O 1
ATOM 723 N N . VAL A 1 99 ? 5.065 -3.998 -10.677 1.00 95.75 99 VAL A N 1
ATOM 724 C CA . VAL A 1 99 ? 6.022 -4.113 -11.788 1.00 95.75 99 VAL A CA 1
ATOM 725 C C . VAL A 1 99 ? 5.288 -4.271 -13.113 1.00 95.75 99 VAL A C 1
ATOM 727 O O . VAL A 1 99 ? 4.655 -5.307 -13.348 1.00 95.75 99 VAL A O 1
ATOM 730 N N . GLU A 1 100 ? 5.439 -3.282 -13.985 1.00 96.75 100 GLU A N 1
ATOM 731 C CA . GLU A 1 100 ? 5.027 -3.328 -15.385 1.00 96.75 100 GLU A CA 1
ATOM 732 C C . GLU A 1 100 ? 6.225 -3.718 -16.261 1.00 96.75 100 GLU A C 1
ATOM 734 O O . GLU A 1 100 ? 7.312 -3.161 -16.119 1.00 96.75 100 GLU A O 1
ATOM 739 N N . LEU A 1 101 ? 6.042 -4.702 -17.146 1.00 97.19 101 LEU A N 1
ATOM 740 C CA . LEU A 1 101 ? 7.063 -5.117 -18.110 1.00 97.19 101 LEU A CA 1
ATOM 741 C C . LEU A 1 101 ? 6.756 -4.470 -19.462 1.00 97.19 101 LEU A C 1
ATOM 743 O O . LEU A 1 101 ? 5.700 -4.724 -20.035 1.00 97.19 101 LEU A O 1
ATOM 747 N N . VAL A 1 102 ? 7.700 -3.687 -19.973 1.00 97.50 102 VAL A N 1
ATOM 748 C CA . VAL A 1 102 ? 7.618 -2.984 -21.257 1.00 97.50 102 VAL A CA 1
ATOM 749 C C . VAL A 1 102 ? 8.743 -3.486 -22.161 1.00 97.50 102 VAL A C 1
ATOM 751 O O . VAL A 1 102 ? 9.867 -3.709 -21.707 1.00 97.50 102 VAL A O 1
ATOM 754 N N . SER A 1 103 ? 8.462 -3.699 -23.446 1.00 96.94 103 SER A N 1
ATOM 755 C CA . SER A 1 103 ? 9.513 -4.079 -24.390 1.00 96.94 103 SER A CA 1
ATOM 756 C C . SER A 1 103 ? 10.380 -2.858 -24.748 1.00 96.94 103 SER A C 1
ATOM 758 O O . SER A 1 103 ? 9.885 -1.731 -24.738 1.00 96.94 103 SER A O 1
ATOM 760 N N . PRO A 1 104 ? 11.660 -3.032 -25.123 1.00 96.38 104 PRO A N 1
ATOM 761 C CA . PRO A 1 104 ? 12.487 -1.928 -25.612 1.00 96.38 104 PRO A CA 1
ATOM 762 C C . PRO A 1 104 ? 11.883 -1.175 -26.805 1.00 96.38 104 PRO A C 1
ATOM 764 O O . PRO A 1 104 ? 12.123 0.018 -26.945 1.00 96.38 104 PRO A O 1
ATOM 767 N N . ALA A 1 105 ? 11.098 -1.853 -27.652 1.00 96.06 105 ALA A N 1
ATOM 768 C CA . ALA A 1 105 ? 10.439 -1.235 -28.803 1.00 96.06 105 ALA A CA 1
ATOM 769 C C . ALA A 1 105 ? 9.259 -0.333 -28.400 1.00 96.06 105 ALA A C 1
ATOM 771 O O . ALA A 1 105 ? 8.955 0.625 -29.106 1.00 96.06 105 ALA A O 1
ATOM 772 N N . ASP A 1 106 ? 8.630 -0.619 -27.258 1.00 96.75 106 ASP A N 1
ATOM 773 C CA . ASP A 1 106 ? 7.467 0.115 -26.751 1.00 96.75 106 ASP A CA 1
ATOM 774 C C . ASP A 1 106 ? 7.847 1.193 -25.727 1.00 96.75 106 ASP A C 1
ATOM 776 O O . ASP A 1 106 ? 7.005 1.991 -25.313 1.00 96.75 106 ASP A O 1
ATOM 780 N N . TYR A 1 107 ? 9.114 1.238 -25.308 1.00 97.31 107 TYR A N 1
ATOM 781 C CA . TYR A 1 107 ? 9.596 2.235 -24.362 1.00 97.31 107 TYR A CA 1
ATOM 782 C C . TYR A 1 107 ? 9.456 3.657 -24.924 1.00 97.31 107 TYR A C 1
ATOM 784 O O . TYR A 1 107 ? 9.880 3.957 -26.040 1.00 97.31 107 TYR A O 1
ATOM 792 N N . GLN A 1 108 ? 8.912 4.553 -24.098 1.00 97.00 108 GLN A N 1
ATOM 793 C CA . GLN A 1 108 ? 8.802 5.981 -24.381 1.00 97.00 108 GLN A CA 1
ATOM 794 C C . GLN A 1 108 ? 9.445 6.792 -23.243 1.00 97.00 108 GLN A C 1
ATOM 796 O O . GLN A 1 108 ? 9.152 6.519 -22.076 1.00 97.00 108 GLN A O 1
ATOM 801 N N . PRO A 1 109 ? 10.246 7.839 -23.533 1.00 96.06 109 PRO A N 1
ATOM 802 C CA . PRO A 1 109 ? 10.853 8.690 -22.500 1.00 96.06 109 PRO A CA 1
ATOM 803 C C . PRO A 1 109 ? 9.845 9.422 -21.601 1.00 96.06 109 PRO A C 1
ATOM 805 O O . PRO A 1 109 ? 10.198 9.884 -20.521 1.00 96.06 109 PRO A O 1
ATOM 808 N N . SER A 1 110 ? 8.586 9.526 -22.035 1.00 95.81 110 SER A N 1
ATOM 809 C CA . SER A 1 110 ? 7.481 10.115 -21.273 1.00 95.81 110 SER A CA 1
ATOM 810 C C . SER A 1 110 ? 6.878 9.179 -20.218 1.00 95.81 110 SER A C 1
ATOM 812 O O . SER A 1 110 ? 5.866 9.529 -19.609 1.00 95.81 110 SER A O 1
ATOM 814 N N . VAL A 1 111 ? 7.435 7.978 -20.024 1.00 95.06 111 VAL A N 1
ATOM 815 C CA . VAL A 1 111 ? 6.960 7.042 -19.000 1.00 95.06 111 VAL A CA 1
ATOM 816 C C . VAL A 1 111 ? 6.977 7.695 -17.614 1.00 95.06 111 VAL A C 1
ATOM 818 O O . VAL A 1 111 ? 7.927 8.380 -17.240 1.00 95.06 111 VAL A O 1
ATOM 821 N N . THR A 1 112 ? 5.903 7.487 -16.853 1.00 93.69 112 THR A N 1
ATOM 822 C CA . THR A 1 112 ? 5.757 8.000 -15.487 1.00 93.69 112 THR A CA 1
ATOM 823 C C . THR A 1 112 ? 5.742 6.817 -14.528 1.00 93.69 112 THR A C 1
ATOM 825 O O . THR A 1 112 ? 4.812 6.016 -14.548 1.00 93.69 112 THR A O 1
ATOM 828 N N . ALA A 1 113 ? 6.788 6.696 -13.716 1.00 95.75 113 ALA A N 1
ATOM 829 C CA . ALA A 1 113 ? 6.967 5.639 -12.727 1.00 95.75 113 ALA A CA 1
ATOM 830 C C . ALA A 1 113 ? 7.853 6.154 -11.584 1.00 95.75 113 ALA A C 1
ATOM 832 O O . ALA A 1 113 ? 8.607 7.111 -11.769 1.00 95.75 113 ALA A O 1
ATOM 833 N N . ASP A 1 114 ? 7.804 5.496 -10.426 1.00 95.88 114 ASP A N 1
ATOM 834 C CA . ASP A 1 114 ? 8.688 5.812 -9.297 1.00 95.88 114 ASP A CA 1
ATOM 835 C C . ASP A 1 114 ? 10.126 5.318 -9.551 1.00 95.88 114 ASP A C 1
ATOM 837 O O . ASP A 1 114 ? 11.086 5.851 -8.993 1.00 95.88 114 ASP A O 1
ATOM 841 N N . LEU A 1 115 ? 10.279 4.293 -10.399 1.00 97.25 115 LEU A N 1
ATOM 842 C CA . LEU A 1 115 ? 11.556 3.746 -10.857 1.00 97.25 115 LEU A CA 1
ATOM 843 C C . LEU A 1 115 ? 11.408 3.141 -12.259 1.00 97.25 115 LEU A C 1
ATOM 845 O O . LEU A 1 115 ? 10.492 2.354 -12.508 1.00 97.25 115 LEU A O 1
ATOM 849 N N . VAL A 1 116 ? 12.358 3.433 -13.147 1.00 98.12 116 VAL A N 1
ATOM 850 C CA . VAL A 1 116 ? 12.483 2.768 -14.451 1.00 98.12 116 VAL A CA 1
ATOM 851 C C . VAL A 1 116 ? 13.762 1.935 -14.475 1.00 98.12 116 VAL A C 1
ATOM 853 O O . VAL A 1 116 ? 14.865 2.445 -14.283 1.00 98.12 116 VAL A O 1
ATOM 856 N N . VAL A 1 117 ? 13.617 0.632 -14.693 1.00 97.94 117 VAL A N 1
ATOM 857 C CA . VAL A 1 117 ? 14.722 -0.325 -14.757 1.00 97.94 117 VAL A CA 1
ATOM 858 C C . VAL A 1 117 ? 14.919 -0.743 -16.205 1.00 97.94 117 VAL A C 1
ATOM 860 O O . VAL A 1 117 ? 13.989 -1.259 -16.813 1.00 97.94 117 VAL A O 1
ATOM 863 N N . PHE A 1 118 ? 16.120 -0.589 -16.753 1.00 97.19 118 PHE A N 1
ATOM 864 C CA . PHE A 1 118 ? 16.454 -1.137 -18.069 1.00 97.19 118 PHE A CA 1
ATOM 865 C C . PHE A 1 118 ? 17.388 -2.334 -17.910 1.00 97.19 118 PHE A C 1
ATOM 867 O O . PHE A 1 118 ? 18.371 -2.265 -17.171 1.00 97.19 118 PHE A O 1
ATOM 874 N N . HIS A 1 119 ? 17.083 -3.435 -18.597 1.00 96.38 119 HIS A N 1
ATOM 875 C CA . HIS A 1 119 ? 17.875 -4.663 -18.538 1.00 96.38 119 HIS A CA 1
ATOM 876 C C . HIS A 1 119 ? 18.355 -5.082 -19.930 1.00 96.38 119 HIS A C 1
ATOM 878 O O . HIS A 1 119 ? 17.528 -5.312 -20.815 1.00 96.38 119 HIS A O 1
ATOM 884 N N . ASN A 1 120 ? 19.677 -5.217 -20.117 1.00 93.88 120 ASN A N 1
ATOM 885 C CA . ASN A 1 120 ? 20.312 -5.484 -21.422 1.00 93.88 120 ASN A CA 1
ATOM 886 C C . ASN A 1 120 ? 19.899 -4.495 -22.528 1.00 93.88 120 ASN A C 1
ATOM 888 O O . ASN A 1 120 ? 19.903 -4.826 -23.713 1.00 93.88 120 ASN A O 1
ATOM 892 N N . TYR A 1 121 ? 19.515 -3.281 -22.144 1.00 92.56 121 TYR A N 1
ATOM 893 C CA . TYR A 1 121 ? 19.062 -2.233 -23.045 1.00 92.56 121 TYR A CA 1
ATOM 894 C C . TYR A 1 121 ? 19.371 -0.875 -22.420 1.00 92.56 121 TYR A C 1
ATOM 896 O O . TYR A 1 121 ? 19.275 -0.707 -21.206 1.00 92.56 121 TYR A O 1
ATOM 904 N N . VAL A 1 122 ? 19.755 0.085 -23.254 1.00 93.38 122 VAL A N 1
ATOM 905 C CA . VAL A 1 122 ? 19.969 1.480 -22.873 1.00 93.38 122 VAL A CA 1
ATOM 906 C C . VAL A 1 122 ? 19.238 2.324 -23.915 1.00 93.38 122 VAL A C 1
ATOM 908 O O . VAL A 1 122 ? 19.528 2.184 -25.105 1.00 93.38 122 VAL A O 1
ATOM 911 N N . PRO A 1 123 ? 18.256 3.153 -23.526 1.00 93.12 123 PRO A N 1
ATOM 912 C CA . PRO A 1 123 ? 17.537 3.968 -24.491 1.00 93.12 123 PRO A CA 1
ATOM 913 C C . PRO A 1 123 ? 18.395 5.150 -24.947 1.00 93.12 123 PRO A C 1
ATOM 915 O O . PRO A 1 123 ? 19.236 5.651 -24.203 1.00 93.12 123 PRO A O 1
ATOM 918 N N . ALA A 1 124 ? 18.106 5.668 -26.141 1.00 91.62 124 ALA A N 1
ATOM 919 C CA . ALA A 1 124 ? 18.724 6.904 -26.626 1.00 91.62 124 ALA A CA 1
ATOM 920 C C . ALA A 1 124 ? 18.380 8.124 -25.748 1.00 91.62 124 ALA A C 1
ATOM 922 O O . ALA A 1 124 ? 19.149 9.079 -25.682 1.00 91.62 124 ALA A O 1
ATOM 923 N N . GLN A 1 125 ? 17.230 8.088 -25.066 1.00 93.94 125 GLN A N 1
ATOM 924 C CA . GLN A 1 125 ? 16.790 9.126 -24.142 1.00 93.94 125 GLN A CA 1
ATOM 925 C C . GLN A 1 125 ? 16.241 8.501 -22.856 1.00 93.94 125 GLN A C 1
ATOM 927 O O . GLN A 1 125 ? 15.329 7.669 -22.886 1.00 93.94 125 GLN A O 1
ATOM 932 N N . LEU A 1 126 ? 16.795 8.928 -21.721 1.00 94.50 126 LEU A N 1
ATOM 933 C CA . LEU A 1 126 ? 16.334 8.538 -20.390 1.00 94.50 126 LEU A CA 1
ATOM 934 C C . LEU A 1 126 ? 15.030 9.269 -20.018 1.00 94.50 126 LEU A C 1
ATOM 936 O O . LEU A 1 126 ? 14.803 10.388 -20.489 1.00 94.50 126 LEU A O 1
ATOM 940 N N . PRO A 1 127 ? 14.178 8.663 -19.175 1.00 96.44 127 PRO A N 1
ATOM 941 C CA . PRO A 1 127 ? 12.959 9.300 -18.706 1.00 96.44 127 PRO A CA 1
ATOM 942 C C . PRO A 1 127 ? 13.269 10.329 -17.615 1.00 96.44 127 PRO A C 1
ATOM 944 O O . PRO A 1 127 ? 14.327 10.300 -16.986 1.00 96.44 127 PRO A O 1
ATOM 947 N N . ALA A 1 128 ? 12.310 11.208 -17.329 1.00 95.25 128 ALA A N 1
ATOM 948 C CA . ALA A 1 128 ? 12.384 12.145 -16.205 1.00 95.25 128 ALA A CA 1
ATOM 949 C C . ALA A 1 128 ? 12.007 11.472 -14.864 1.00 95.25 128 ALA A C 1
ATOM 951 O O . ALA A 1 128 ? 11.198 11.993 -14.101 1.00 95.25 128 ALA A O 1
ATOM 952 N N . ALA A 1 129 ? 12.569 10.293 -14.600 1.00 94.62 129 ALA A N 1
ATOM 953 C CA . ALA A 1 129 ? 12.319 9.468 -13.419 1.00 94.62 129 ALA A CA 1
ATOM 954 C C . ALA A 1 129 ? 13.633 8.825 -12.936 1.00 94.62 129 ALA A C 1
ATOM 956 O O . ALA A 1 129 ? 14.596 8.773 -13.704 1.00 94.62 129 ALA A O 1
ATOM 957 N N . PRO A 1 130 ? 13.711 8.317 -11.692 1.00 97.25 130 PRO A N 1
ATOM 958 C CA . PRO A 1 130 ? 14.857 7.528 -11.248 1.00 97.25 130 PRO A CA 1
ATOM 959 C C . PRO A 1 130 ? 15.108 6.328 -12.171 1.00 97.25 130 PRO A C 1
ATOM 961 O O . PRO A 1 130 ? 14.176 5.599 -12.519 1.00 97.25 130 PRO A O 1
ATOM 964 N N . VAL A 1 131 ? 16.372 6.112 -12.549 1.00 96.75 131 VAL A N 1
ATOM 965 C CA . VAL A 1 131 ? 16.781 5.047 -13.477 1.00 96.75 131 VAL A CA 1
ATOM 966 C C . VAL A 1 131 ? 17.744 4.072 -12.809 1.00 96.75 131 VAL A C 1
ATOM 968 O O . VAL A 1 131 ? 18.712 4.483 -12.172 1.00 96.75 131 VAL A O 1
ATOM 971 N N . LEU A 1 132 ? 17.518 2.776 -13.032 1.00 96.75 132 LEU A N 1
ATOM 972 C CA . LEU A 1 132 ? 18.478 1.710 -12.756 1.00 96.75 132 LEU A CA 1
ATOM 973 C C . LEU A 1 132 ? 18.813 0.966 -14.054 1.00 96.75 132 LEU A C 1
ATOM 975 O O . LEU A 1 132 ? 17.926 0.444 -14.726 1.00 96.75 132 LEU A O 1
ATOM 979 N N . LEU A 1 133 ? 20.098 0.876 -14.386 1.00 95.12 133 LEU A N 1
ATOM 980 C CA . LEU A 1 133 ? 20.584 0.088 -15.517 1.00 95.12 133 LEU A CA 1
ATOM 981 C C . LEU A 1 133 ? 21.183 -1.218 -15.011 1.00 95.12 133 LEU A C 1
ATOM 983 O O . LEU A 1 133 ? 22.061 -1.215 -14.149 1.00 95.12 133 LEU A O 1
ATOM 987 N N . VAL A 1 134 ? 20.715 -2.337 -15.553 1.00 94.81 134 VAL A N 1
ATOM 988 C CA . VAL A 1 134 ? 21.177 -3.677 -15.190 1.00 94.81 134 VAL A CA 1
ATOM 989 C C . VAL A 1 134 ? 21.746 -4.352 -16.426 1.00 94.81 134 VAL A C 1
ATOM 991 O O . VAL A 1 134 ? 21.043 -4.515 -17.421 1.00 94.81 134 VAL A O 1
ATOM 994 N N . ALA A 1 135 ? 23.011 -4.768 -16.338 1.00 92.56 135 ALA A N 1
ATOM 995 C CA . ALA A 1 135 ? 23.745 -5.366 -17.453 1.00 92.56 135 ALA A CA 1
ATOM 996 C C . ALA A 1 135 ? 23.614 -4.534 -18.751 1.00 92.56 135 ALA A C 1
ATOM 998 O O . ALA A 1 135 ? 23.089 -5.031 -19.745 1.00 92.56 135 ALA A O 1
ATOM 999 N N . PRO A 1 136 ? 24.012 -3.246 -18.755 1.00 91.12 136 PRO A N 1
ATOM 1000 C CA . PRO A 1 136 ? 23.980 -2.459 -19.983 1.00 91.12 136 PRO A CA 1
ATOM 1001 C C . PRO A 1 136 ? 24.862 -3.125 -21.061 1.00 91.12 136 PRO A C 1
ATOM 1003 O O . PRO A 1 136 ? 25.915 -3.673 -20.719 1.00 91.12 136 PRO A O 1
ATOM 1006 N N . PRO A 1 137 ? 24.462 -3.098 -22.347 1.00 87.50 137 PRO A N 1
ATOM 1007 C CA . PRO A 1 137 ? 25.303 -3.587 -23.435 1.00 87.50 137 PRO A CA 1
ATOM 1008 C C . PRO A 1 137 ? 26.668 -2.882 -23.452 1.00 87.50 137 PRO A C 1
ATOM 1010 O O . PRO A 1 137 ? 26.772 -1.697 -23.142 1.00 87.50 137 PRO A O 1
ATOM 1013 N N . SER A 1 138 ? 27.728 -3.615 -23.796 1.00 81.19 138 SER A N 1
ATOM 1014 C CA . SER A 1 138 ? 29.115 -3.125 -23.737 1.00 81.19 138 SER A CA 1
ATOM 1015 C C . SER A 1 138 ? 29.496 -2.162 -24.865 1.00 81.19 138 SER A C 1
ATOM 1017 O O . SER A 1 138 ? 30.588 -1.610 -24.854 1.00 81.19 138 SER A O 1
ATOM 1019 N N . ASP A 1 139 ? 28.632 -1.998 -25.861 1.00 77.38 139 ASP A N 1
ATOM 1020 C CA . ASP A 1 139 ? 28.827 -1.153 -27.042 1.00 77.38 139 ASP A CA 1
ATOM 1021 C C . ASP A 1 139 ? 28.269 0.271 -26.865 1.00 77.38 139 ASP A C 1
ATOM 1023 O O . ASP A 1 139 ? 28.163 1.028 -27.830 1.00 77.38 139 ASP A O 1
ATOM 1027 N N . GLN A 1 140 ? 27.900 0.642 -25.637 1.00 70.25 140 GLN A N 1
ATOM 1028 C CA . GLN A 1 140 ? 27.236 1.907 -25.334 1.00 70.25 140 GLN A CA 1
ATOM 1029 C C . GLN A 1 140 ? 28.233 3.002 -24.948 1.00 70.25 140 GLN A C 1
ATOM 1031 O O . GLN A 1 140 ? 29.004 2.859 -24.003 1.00 70.25 140 GLN A O 1
ATOM 1036 N N . THR A 1 141 ? 28.136 4.154 -25.610 1.00 67.25 141 THR A N 1
ATOM 1037 C CA . THR A 1 141 ? 28.981 5.340 -25.374 1.00 67.25 141 THR A CA 1
ATOM 1038 C C . THR A 1 141 ? 28.641 6.115 -24.097 1.00 67.25 141 THR A C 1
ATOM 1040 O O . THR A 1 141 ? 29.403 6.986 -23.694 1.00 67.25 141 THR A O 1
ATOM 1043 N N . MET A 1 142 ? 27.510 5.828 -23.435 1.00 66.06 142 MET A N 1
ATOM 1044 C CA . MET A 1 142 ? 27.115 6.519 -22.192 1.00 66.06 142 MET A CA 1
ATOM 1045 C C . MET A 1 142 ? 27.955 6.134 -20.963 1.00 66.06 142 MET A C 1
ATOM 1047 O O . MET A 1 142 ? 27.912 6.844 -19.962 1.00 66.06 142 MET A O 1
ATOM 1051 N N . PHE A 1 143 ? 28.711 5.036 -21.029 1.00 63.72 143 PHE A N 1
ATOM 1052 C CA . PHE A 1 143 ? 29.531 4.524 -19.929 1.00 63.72 143 PHE A CA 1
ATOM 1053 C C . PHE A 1 143 ? 30.960 4.255 -20.410 1.00 63.72 143 PHE A C 1
ATOM 1055 O O . PHE A 1 143 ? 31.467 3.146 -20.255 1.00 63.72 143 PHE A O 1
ATOM 1062 N N . GLU A 1 144 ? 31.607 5.243 -21.033 1.00 53.62 144 GLU A N 1
ATOM 1063 C CA . GLU A 1 144 ? 33.063 5.181 -21.201 1.00 53.62 144 GLU A CA 1
ATOM 1064 C C . GLU A 1 144 ? 33.719 5.303 -19.815 1.00 53.62 144 GLU A C 1
ATOM 1066 O O . GLU A 1 144 ? 33.510 6.290 -19.104 1.00 53.62 144 GLU A O 1
ATOM 1071 N N . VAL A 1 145 ? 34.451 4.257 -19.417 1.00 50.53 145 VAL A N 1
ATOM 1072 C CA . VAL A 1 145 ? 35.321 4.226 -18.228 1.00 50.53 145 VAL A CA 1
ATOM 1073 C C . VAL A 1 145 ? 36.751 4.508 -18.655 1.00 50.53 145 VAL A C 1
ATOM 1075 O O . VAL A 1 145 ? 37.191 3.865 -19.635 1.00 50.53 145 VAL A O 1
#

Secondary structure (DSSP, 8-state):
-EE--SSS-EEEEEEEEETTEEEEEEEEEE-TT-EE----PPPTT--EEEEEE-S--S-TTTTEEEEE------EEEEEE-SS--HHHHHHHTSTTEEEEEE-TTT--TT---SEEEEES---SS--SS-EEEES--TT-GGG--